Protein AF-A0A4U8USK5-F1 (afdb_monomer_lite)

Foldseek 3Di:
DVVQLVVQLVVCVVPPDDPVVSNVVSVVRVVVVCVVPPDPVVVVVVVVVVVVVVVVVCVVVVNDPDDDCVVVVVVCVVVVVVVVCLQAPVVVDDPVVNVVVCVVVVNCSLQDPNVLNVLVVTPRCPVPVPDDHDDDPVPDDDDPSVPDDSVVVD

pLDDT: mean 83.48, std 8.36, range [48.03, 92.62]

Radius of gyration: 24.92 Å; chains: 1; bounding box: 40×36×74 Å

Organism: Steinernema carpocapsae (NCBI:txid34508)

Secondary structure (DSSP, 8-state):
-HHHHHHHHHHHHTSS--HHHHHHHHHHHHHHHHHHS--HHHHHHHHHHHHHHHHHHHHHTTSS---TTHHHHHHHHHHHHHHHHHHH-GGGS-HHHHHHHHHHTTT-GGGS-THHHHTTT--GGGG-TT------GGG-PPPGGGTS-GGG--

Sequence (154 aa):
MPLLYHASECTLKRTIMPDKAIQIVSGGLSASAMMVYPSVSIAMYIMWKLIETVYLNLAAKGYLPIVRHGDILLYTLSTGYVLGNAALEPQAIRKGYWQFLCGLTGQRVPLFNRRLFDKFGFDSQKMFEDYVPKINPKYTTINPALYLPTRLLK

InterPro domains:
  IPR026749 Transmembrane protein 135 [PTHR12459] (4-109)

Structure (mmCIF, N/CA/C/O backbone):
data_AF-A0A4U8USK5-F1
#
_entry.id   AF-A0A4U8USK5-F1
#
loop_
_atom_site.group_PDB
_atom_site.id
_atom_site.type_symbol
_atom_site.label_atom_id
_atom_site.label_alt_id
_atom_site.label_comp_id
_atom_site.label_asym_id
_atom_site.label_entity_id
_atom_site.label_seq_id
_atom_site.pdbx_PDB_ins_code
_atom_site.Cartn_x
_atom_site.Cartn_y
_atom_site.Cartn_z
_atom_site.occupancy
_atom_site.B_iso_or_equiv
_atom_site.auth_seq_id
_atom_site.auth_comp_id
_atom_site.auth_asym_id
_atom_site.auth_atom_id
_atom_site.pdbx_PDB_model_num
ATOM 1 N N . MET A 1 1 ? 1.428 6.697 21.207 1.00 65.12 1 MET A N 1
ATOM 2 C CA . MET A 1 1 ? -0.027 6.427 21.202 1.00 65.12 1 MET A CA 1
ATOM 3 C C . MET A 1 1 ? -0.557 5.914 22.547 1.00 65.12 1 MET A C 1
ATOM 5 O O . MET A 1 1 ? -1.423 6.598 23.076 1.00 65.12 1 MET A O 1
ATOM 9 N N . PRO A 1 2 ? -0.044 4.829 23.171 1.00 76.38 2 PRO A N 1
ATOM 10 C CA . PRO A 1 2 ? -0.628 4.311 24.425 1.00 76.38 2 PRO A CA 1
ATOM 11 C C . PRO A 1 2 ? -0.543 5.299 25.602 1.00 76.38 2 PRO A C 1
ATOM 13 O O . PRO A 1 2 ? -1.455 5.384 26.414 1.00 76.38 2 PRO A O 1
ATOM 16 N N . LEU A 1 3 ? 0.513 6.117 25.643 1.00 83.19 3 LEU A N 1
ATOM 17 C CA . LEU A 1 3 ? 0.707 7.147 26.669 1.00 83.19 3 LEU A CA 1
ATOM 18 C C . LEU A 1 3 ? -0.387 8.232 26.635 1.00 83.19 3 LEU A C 1
ATOM 20 O O . LEU A 1 3 ? -0.905 8.611 27.677 1.00 83.19 3 LEU A O 1
ATOM 24 N N . LEU A 1 4 ? -0.783 8.684 25.438 1.00 85.56 4 LEU A N 1
ATOM 25 C CA . LEU A 1 4 ? -1.850 9.678 25.266 1.00 85.56 4 LEU A CA 1
ATOM 26 C C . LEU A 1 4 ? -3.218 9.099 25.631 1.00 85.56 4 LEU A C 1
ATOM 28 O O . LEU A 1 4 ? -4.009 9.773 26.284 1.00 85.56 4 LEU A O 1
ATOM 32 N N . TYR A 1 5 ? -3.469 7.841 25.260 1.00 88.56 5 TYR A N 1
ATOM 33 C CA . TYR A 1 5 ? -4.702 7.143 25.609 1.00 88.56 5 TYR A CA 1
ATOM 34 C C . TYR A 1 5 ? -4.871 7.051 27.130 1.00 88.56 5 TYR A C 1
ATOM 36 O O . TYR A 1 5 ? -5.841 7.581 27.666 1.00 88.56 5 TYR A O 1
ATOM 44 N N . HIS A 1 6 ? -3.884 6.506 27.846 1.00 89.69 6 HIS A N 1
ATOM 45 C CA . HIS A 1 6 ? -3.969 6.372 29.303 1.00 89.69 6 HIS A CA 1
ATOM 46 C C . HIS A 1 6 ? -3.952 7.713 30.040 1.00 89.69 6 HIS A C 1
ATOM 48 O O . HIS A 1 6 ? -4.675 7.873 31.021 1.00 89.69 6 HIS A O 1
ATOM 54 N N . ALA A 1 7 ? -3.186 8.702 29.564 1.00 89.19 7 ALA A N 1
ATOM 55 C CA . ALA A 1 7 ? -3.229 10.046 30.138 1.00 89.19 7 ALA A CA 1
ATOM 56 C C . ALA A 1 7 ? -4.630 10.664 29.996 1.00 89.19 7 ALA A C 1
ATOM 58 O O . ALA A 1 7 ? -5.165 11.215 30.960 1.00 89.19 7 ALA A O 1
ATOM 59 N N . SER A 1 8 ? -5.257 10.520 28.823 1.00 87.00 8 SER A N 1
ATOM 60 C CA . SER A 1 8 ? -6.614 11.020 28.593 1.00 87.00 8 SER A CA 1
ATOM 61 C C . SER A 1 8 ? -7.661 10.270 29.423 1.00 87.00 8 SER A C 1
ATOM 63 O O . SER A 1 8 ? -8.483 10.922 30.059 1.00 87.00 8 SER A O 1
ATOM 65 N N . GLU A 1 9 ? -7.584 8.940 29.532 1.00 87.75 9 GLU A N 1
ATOM 66 C CA . GLU A 1 9 ? -8.485 8.144 30.375 1.00 87.75 9 GLU A CA 1
ATOM 67 C C . GLU A 1 9 ? -8.376 8.499 31.858 1.00 87.75 9 GLU A C 1
ATOM 69 O O . GLU A 1 9 ? -9.397 8.727 32.498 1.00 87.75 9 GLU A O 1
ATOM 74 N N . CYS A 1 10 ? -7.164 8.589 32.415 1.00 88.75 10 CYS A N 1
ATOM 75 C CA . CYS A 1 10 ? -6.972 8.973 33.816 1.00 88.75 10 CYS A CA 1
ATOM 76 C C . CYS A 1 10 ? -7.556 10.360 34.111 1.00 88.75 10 CYS A C 1
ATOM 78 O O . CYS A 1 10 ? -8.184 10.562 35.152 1.00 88.75 10 CYS A O 1
ATOM 80 N N . THR A 1 11 ? -7.377 11.308 33.187 1.00 87.19 11 THR A N 1
ATOM 81 C CA . THR A 1 11 ? -7.910 12.670 33.329 1.00 87.19 11 THR A CA 1
ATOM 82 C C . THR A 1 11 ? -9.439 12.682 33.264 1.00 87.19 11 THR A C 1
ATOM 84 O O . THR A 1 11 ? -10.085 13.355 34.064 1.00 87.19 11 THR A O 1
ATOM 87 N N . LEU A 1 12 ? -10.029 11.898 32.357 1.00 85.44 12 LEU A N 1
ATOM 88 C CA . LEU A 1 12 ? -11.476 11.845 32.145 1.00 85.44 12 LEU A CA 1
ATOM 89 C C . LEU A 1 12 ? -12.205 10.976 33.177 1.00 85.44 12 LEU A C 1
ATOM 91 O O . LEU A 1 12 ? -13.354 11.236 33.489 1.00 85.44 12 LEU A O 1
ATOM 95 N N . LYS A 1 13 ? -11.546 9.980 33.771 1.00 87.31 13 LYS A N 1
ATOM 96 C CA . LYS A 1 13 ? -12.106 9.177 34.870 1.00 87.31 13 LYS A CA 1
ATOM 97 C C . LYS A 1 13 ? -12.155 9.939 36.195 1.00 87.31 13 LYS A C 1
ATOM 99 O O . LYS A 1 13 ? -12.893 9.572 37.103 1.00 87.31 13 LYS A O 1
ATOM 104 N N . ARG A 1 14 ? -11.379 11.023 36.303 1.00 87.69 14 ARG A N 1
ATOM 105 C CA . ARG A 1 14 ? -11.486 11.988 37.402 1.00 87.69 14 ARG A CA 1
ATOM 106 C C . ARG A 1 14 ? -12.747 12.854 37.289 1.00 87.69 14 ARG A C 1
ATOM 108 O O . ARG A 1 14 ? -13.143 13.458 38.282 1.00 87.69 14 ARG A O 1
ATOM 115 N N . THR A 1 15 ? -13.384 12.915 36.117 1.00 80.56 15 THR A N 1
ATOM 116 C CA . THR A 1 15 ? -14.704 13.532 35.943 1.00 80.56 15 THR A CA 1
ATOM 117 C C . THR A 1 15 ? -15.797 12.458 36.054 1.00 80.56 15 THR A C 1
ATOM 119 O O . THR A 1 15 ? -15.563 11.285 35.780 1.00 80.56 15 THR A O 1
ATOM 122 N N . ILE A 1 16 ? -16.998 12.825 36.516 1.00 78.94 16 ILE A N 1
ATOM 123 C CA . ILE A 1 16 ? -18.107 11.889 36.824 1.00 78.94 16 ILE A CA 1
ATOM 124 C C . ILE A 1 16 ? -18.840 11.483 35.524 1.00 78.94 16 ILE A C 1
ATOM 126 O O . ILE A 1 16 ? -20.048 11.654 35.382 1.00 78.94 16 ILE A O 1
ATOM 130 N N . MET A 1 17 ? -18.102 11.024 34.512 1.00 79.75 17 MET A N 1
ATOM 131 C CA . MET A 1 17 ? -18.661 10.574 33.233 1.00 79.75 17 MET A CA 1
ATOM 132 C C . MET A 1 17 ? -18.861 9.051 33.204 1.00 79.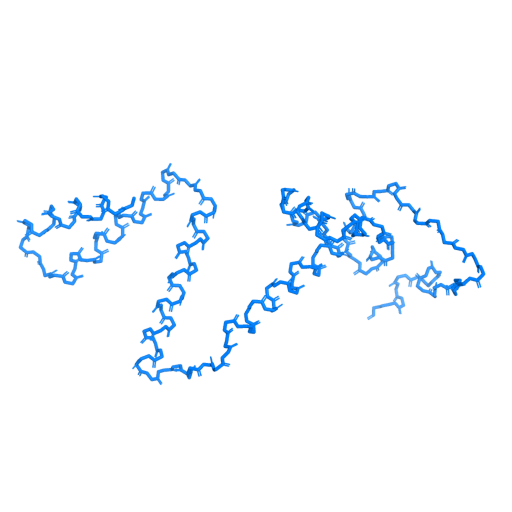75 17 MET A C 1
ATOM 134 O O . MET A 1 17 ? -18.131 8.322 33.874 1.00 79.75 17 MET A O 1
ATOM 138 N N . PRO A 1 18 ? -19.823 8.537 32.414 1.00 86.94 18 PRO A N 1
ATOM 139 C CA . PRO A 1 18 ? -19.993 7.098 32.236 1.00 86.94 18 PRO A CA 1
ATOM 140 C C . PRO A 1 18 ? -18.808 6.481 31.475 1.00 86.94 18 PRO A C 1
ATOM 142 O O . PRO A 1 18 ? -18.327 7.049 30.490 1.00 86.94 18 PRO A O 1
ATOM 145 N N . ASP A 1 19 ? -18.399 5.268 31.861 1.00 86.44 19 ASP A N 1
ATOM 146 C CA . ASP A 1 19 ? -17.198 4.590 31.335 1.00 86.44 19 ASP A CA 1
ATOM 147 C C . ASP A 1 19 ? -17.178 4.452 29.800 1.00 86.44 19 ASP A C 1
ATOM 149 O O . ASP A 1 19 ? -16.133 4.598 29.166 1.00 86.44 19 ASP A O 1
ATOM 153 N N . LYS A 1 20 ? -18.343 4.233 29.170 1.00 87.44 20 LYS A N 1
ATOM 154 C CA . LYS A 1 20 ? -18.456 4.129 27.702 1.00 87.44 20 LYS A CA 1
ATOM 155 C C . LYS A 1 20 ? -18.114 5.438 26.989 1.00 87.44 20 LYS A C 1
ATOM 157 O O . LYS A 1 20 ? -17.490 5.412 25.933 1.00 87.44 20 LYS A O 1
ATOM 162 N N . ALA A 1 21 ? -18.527 6.577 27.548 1.00 86.50 21 ALA A N 1
ATOM 163 C CA . ALA A 1 21 ? -18.225 7.882 26.965 1.00 86.50 21 ALA A CA 1
ATOM 164 C C . ALA A 1 21 ? -16.734 8.205 27.113 1.00 86.50 21 ALA A C 1
ATOM 166 O O . ALA A 1 21 ? -16.129 8.739 26.185 1.00 86.50 21 ALA A O 1
ATOM 167 N N . ILE A 1 22 ? -16.134 7.803 28.240 1.00 88.38 22 ILE A N 1
ATOM 168 C CA . ILE A 1 22 ? -14.710 8.011 28.501 1.00 88.38 22 ILE A CA 1
ATOM 169 C C . ILE A 1 22 ? -13.848 7.323 27.439 1.00 88.38 22 ILE A C 1
ATOM 171 O O . ILE A 1 22 ? -12.980 7.973 26.861 1.00 88.38 22 ILE A O 1
ATOM 175 N N . GLN A 1 23 ? -14.135 6.055 27.127 1.00 87.88 23 GLN A N 1
ATOM 176 C CA . GLN A 1 23 ? -13.393 5.274 26.125 1.00 87.88 23 GLN A CA 1
ATOM 177 C C . GLN A 1 23 ? -13.498 5.852 24.704 1.00 87.88 23 GLN A C 1
ATOM 179 O O . GLN A 1 23 ? -12.533 5.826 23.940 1.00 87.88 23 GLN A O 1
ATOM 184 N N . ILE A 1 24 ? -14.664 6.391 24.333 1.00 89.25 24 ILE A N 1
ATOM 185 C CA . ILE A 1 24 ? -14.868 6.992 23.006 1.00 89.25 24 ILE A CA 1
ATOM 186 C C . ILE A 1 24 ? -14.072 8.297 22.885 1.00 89.25 24 ILE A C 1
ATOM 188 O O . ILE A 1 24 ? -13.404 8.524 21.874 1.00 89.25 24 ILE A O 1
ATOM 192 N N . VAL A 1 25 ? -14.111 9.144 23.917 1.00 89.94 25 VAL A N 1
ATOM 193 C CA . VAL A 1 25 ? -13.413 10.437 23.918 1.00 89.94 25 VAL A CA 1
ATOM 194 C C . VAL A 1 25 ? -11.895 10.251 23.995 1.00 89.94 25 VAL A C 1
ATOM 196 O O . VAL A 1 25 ? -11.176 10.900 23.237 1.00 89.94 25 VAL A O 1
ATOM 199 N N . SER A 1 26 ? -11.394 9.343 24.840 1.00 88.44 26 SER A N 1
ATOM 200 C CA . SER A 1 26 ? -9.957 9.029 24.928 1.00 88.44 26 SER A CA 1
ATOM 201 C C . SER A 1 26 ? -9.428 8.419 23.628 1.00 88.44 26 SER A C 1
ATOM 203 O O . SER A 1 26 ? -8.369 8.815 23.130 1.00 88.44 26 SER A O 1
ATOM 205 N N . GLY A 1 27 ? -10.203 7.517 23.017 1.00 88.25 27 GLY A N 1
ATOM 206 C CA . GLY A 1 27 ? -9.923 6.960 21.697 1.00 88.25 27 GLY A CA 1
ATOM 207 C C . GLY A 1 27 ? -9.825 8.051 20.630 1.00 88.25 27 GLY A C 1
ATOM 208 O O . GLY A 1 27 ? -8.801 8.153 19.953 1.00 88.25 27 GLY A O 1
ATOM 209 N N . GLY A 1 28 ? -10.832 8.924 20.536 1.00 88.50 28 GLY A N 1
ATOM 210 C CA . GLY A 1 28 ? -10.859 10.033 19.576 1.00 88.50 28 GLY A CA 1
ATOM 211 C C . GLY A 1 28 ? -9.712 11.033 19.761 1.00 88.50 28 GLY A C 1
ATOM 212 O O . GLY A 1 28 ? -9.084 11.441 18.783 1.00 88.50 28 GLY A O 1
ATOM 213 N N . LEU A 1 29 ? -9.381 11.379 21.007 1.00 88.06 29 LEU A N 1
ATOM 214 C CA . LEU A 1 29 ? -8.297 12.312 21.326 1.00 88.06 29 LEU A CA 1
ATOM 215 C C . LEU A 1 29 ? -6.911 11.709 21.059 1.00 88.06 29 LEU A C 1
ATOM 217 O O . LEU A 1 29 ? -5.999 12.400 20.613 1.00 88.06 29 LEU A O 1
ATOM 221 N N . SER A 1 30 ? -6.741 10.405 21.280 1.00 88.19 30 SER A N 1
ATOM 222 C CA . SER A 1 30 ? -5.503 9.717 20.904 1.00 88.19 30 SER A CA 1
ATOM 223 C C . SER A 1 30 ? -5.351 9.578 19.382 1.00 88.19 30 SER A C 1
ATOM 225 O O . SER A 1 30 ? -4.234 9.660 18.872 1.00 88.19 30 SER A O 1
ATOM 227 N N . ALA A 1 31 ? -6.459 9.436 18.646 1.00 86.62 31 ALA A N 1
ATOM 228 C CA . ALA A 1 31 ? -6.460 9.363 17.188 1.00 86.62 31 ALA A CA 1
ATOM 229 C C . ALA A 1 31 ? -6.131 10.716 16.536 1.00 86.62 31 ALA A C 1
ATOM 231 O O . ALA A 1 31 ? -5.392 10.754 15.551 1.00 86.62 31 ALA A O 1
ATOM 232 N N . SER A 1 32 ? -6.603 11.834 17.101 1.00 85.94 32 SER A N 1
ATOM 233 C CA . SER A 1 32 ? -6.309 13.175 16.571 1.00 85.94 32 SER A CA 1
ATOM 234 C C . SER A 1 32 ? -4.815 13.525 16.622 1.00 85.94 32 SER A C 1
ATOM 236 O O . SER A 1 32 ? -4.328 14.265 15.768 1.00 85.94 32 SER A O 1
ATOM 238 N N . ALA A 1 33 ? -4.043 12.907 17.524 1.00 85.56 33 ALA A N 1
ATOM 239 C CA . ALA A 1 33 ? -2.587 13.045 17.567 1.00 85.56 33 ALA A CA 1
ATOM 240 C C . ALA A 1 33 ? -1.890 12.583 16.269 1.00 85.56 33 ALA A C 1
ATOM 242 O O . ALA A 1 33 ? -0.796 13.057 15.956 1.00 85.56 33 ALA A O 1
ATOM 243 N N . MET A 1 34 ? -2.522 11.711 15.471 1.00 82.88 34 MET A N 1
ATOM 244 C CA . MET A 1 34 ? -1.993 11.309 14.160 1.00 82.88 34 MET A CA 1
ATOM 245 C C . MET A 1 34 ? -2.020 12.435 13.120 1.00 82.88 34 MET A C 1
ATOM 247 O O . MET A 1 34 ? -1.245 12.373 12.168 1.00 82.88 34 MET A O 1
ATOM 251 N N . MET A 1 35 ? -2.853 13.469 13.296 1.00 83.44 35 MET A N 1
ATOM 252 C CA . MET A 1 35 ? -2.845 14.643 12.409 1.00 83.44 35 MET A CA 1
ATOM 253 C C . MET A 1 35 ? -1.593 15.504 12.618 1.00 83.44 35 MET A C 1
ATOM 255 O O . MET A 1 35 ? -1.132 16.143 11.679 1.00 83.44 35 MET A O 1
ATOM 259 N N . VAL A 1 36 ? -1.021 15.495 13.828 1.00 84.06 36 VAL A N 1
ATOM 260 C CA . VAL A 1 36 ? 0.177 16.279 14.173 1.00 84.06 36 VAL A CA 1
ATOM 261 C C . VAL A 1 36 ? 1.457 15.592 13.688 1.00 84.06 36 VAL A C 1
ATOM 263 O O . VAL A 1 36 ? 2.395 16.268 13.274 1.00 84.06 36 VAL A O 1
ATOM 266 N N . TYR A 1 37 ? 1.499 14.254 13.698 1.00 82.19 37 TYR A N 1
ATOM 267 C CA . TYR A 1 37 ? 2.646 13.480 13.209 1.00 82.19 37 TYR A CA 1
ATOM 268 C C . TYR A 1 37 ? 2.221 12.407 12.191 1.00 82.19 37 TYR A C 1
ATOM 270 O O . TYR A 1 37 ? 2.138 11.214 12.521 1.00 82.19 37 TYR A O 1
ATOM 278 N N . PRO A 1 38 ? 1.930 12.810 10.940 1.00 78.88 38 PRO A N 1
ATOM 279 C CA . PRO A 1 38 ? 1.472 11.888 9.916 1.00 78.88 38 PRO A CA 1
ATOM 280 C C . PRO A 1 38 ? 2.621 10.990 9.451 1.00 78.88 38 PRO A C 1
ATOM 282 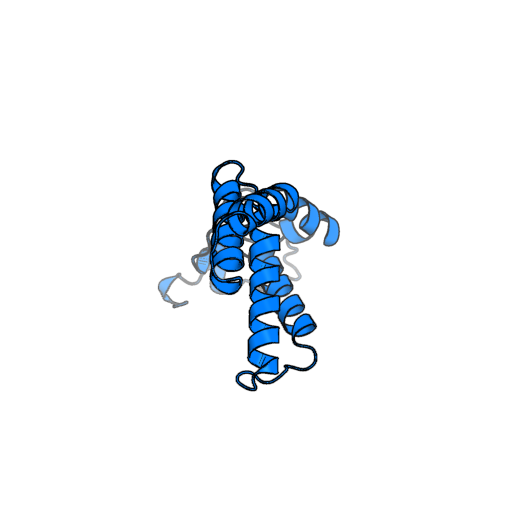O O . PRO A 1 38 ? 3.609 11.434 8.870 1.00 78.88 38 PRO A O 1
ATOM 285 N N . SER A 1 39 ? 2.467 9.687 9.668 1.00 84.50 39 SER A N 1
ATOM 286 C CA . SER A 1 39 ? 3.356 8.665 9.116 1.00 84.50 39 SER A CA 1
ATOM 287 C C . SER A 1 39 ? 2.525 7.623 8.374 1.00 84.50 39 SER A C 1
ATOM 289 O O . SER A 1 39 ? 1.738 6.890 8.970 1.00 84.50 39 SER A O 1
ATOM 291 N N . VAL A 1 40 ? 2.702 7.558 7.050 1.00 81.31 40 VAL A N 1
ATOM 292 C CA . VAL A 1 40 ? 1.893 6.706 6.156 1.00 81.31 40 VAL A CA 1
ATOM 293 C C . VAL A 1 40 ? 1.935 5.236 6.585 1.00 81.31 40 VAL A C 1
ATOM 295 O O . VAL A 1 40 ? 0.903 4.574 6.611 1.00 81.31 40 VAL A O 1
ATOM 298 N N . SER A 1 41 ? 3.107 4.739 6.994 1.00 82.12 41 SER A N 1
ATOM 299 C CA . SER A 1 41 ? 3.278 3.348 7.432 1.00 82.12 41 SER A CA 1
ATOM 300 C C . SER A 1 41 ? 2.483 3.020 8.702 1.00 82.12 41 SER A C 1
ATOM 302 O O . SER A 1 41 ? 1.844 1.974 8.776 1.00 82.12 41 SER A O 1
ATOM 304 N N . ILE A 1 42 ? 2.494 3.917 9.694 1.00 84.50 42 ILE A N 1
ATOM 305 C CA . ILE A 1 42 ? 1.757 3.730 10.953 1.00 84.50 42 ILE A CA 1
ATOM 306 C C . ILE A 1 42 ? 0.248 3.898 10.721 1.00 84.50 42 ILE A C 1
ATOM 308 O O . ILE A 1 42 ? -0.538 3.130 11.270 1.00 84.50 42 ILE A O 1
ATOM 312 N N . ALA A 1 43 ? -0.163 4.858 9.884 1.00 85.00 43 ALA A N 1
ATOM 313 C CA . ALA A 1 43 ? -1.567 5.077 9.534 1.00 85.00 43 ALA A CA 1
ATOM 314 C C . ALA A 1 43 ? -2.176 3.858 8.838 1.00 85.00 43 ALA A C 1
ATOM 316 O O . ALA A 1 43 ? -3.238 3.386 9.239 1.00 85.00 43 ALA A O 1
ATOM 317 N N . MET A 1 44 ? -1.463 3.297 7.859 1.00 84.06 44 MET A N 1
ATOM 318 C CA . MET A 1 44 ? -1.871 2.067 7.184 1.00 84.06 44 MET A CA 1
ATOM 319 C C . MET A 1 44 ? -2.001 0.898 8.171 1.00 84.06 44 MET A C 1
ATOM 321 O O . MET A 1 44 ? -2.988 0.167 8.130 1.00 84.06 44 MET A O 1
ATOM 325 N N . TYR A 1 45 ? -1.037 0.737 9.082 1.00 85.69 45 TYR A N 1
ATOM 326 C CA . TYR A 1 45 ? -1.073 -0.332 10.081 1.00 85.69 45 TYR A CA 1
ATOM 327 C C . TYR A 1 45 ? -2.288 -0.218 11.016 1.00 85.69 45 TYR A C 1
ATOM 329 O O . TYR A 1 45 ? -3.003 -1.198 11.229 1.00 85.69 45 TYR A O 1
ATOM 337 N N . ILE A 1 46 ? -2.551 0.981 11.545 1.00 87.25 46 ILE A N 1
ATOM 338 C CA . ILE A 1 46 ? -3.684 1.230 12.447 1.00 87.25 46 ILE A CA 1
ATOM 339 C C . ILE A 1 46 ? -5.015 1.029 11.716 1.00 87.25 46 ILE A C 1
ATOM 341 O O . ILE A 1 46 ? -5.908 0.376 12.255 1.00 87.25 46 ILE A O 1
ATOM 345 N N . MET A 1 47 ? -5.136 1.522 10.480 1.00 87.81 47 MET A N 1
ATOM 346 C CA . MET A 1 47 ? -6.313 1.299 9.636 1.00 87.81 47 MET A CA 1
ATOM 347 C C . MET A 1 47 ? -6.582 -0.197 9.441 1.00 87.81 47 MET A C 1
ATOM 349 O O . MET A 1 47 ? -7.714 -0.646 9.615 1.00 87.81 47 MET A O 1
ATOM 353 N N . TRP A 1 48 ? -5.548 -0.980 9.126 1.00 86.69 48 TRP A N 1
ATOM 354 C CA . TRP A 1 48 ? -5.693 -2.420 8.924 1.00 86.69 48 TRP A CA 1
ATOM 355 C C . TRP A 1 48 ? -6.130 -3.147 10.198 1.00 86.69 48 TRP A C 1
ATOM 357 O O . TRP A 1 48 ? -7.068 -3.945 10.171 1.00 86.69 48 TRP A O 1
ATOM 367 N N . LYS A 1 49 ? -5.510 -2.821 11.339 1.00 87.50 49 LYS A N 1
ATOM 368 C CA . LYS A 1 49 ? -5.910 -3.387 12.633 1.00 87.50 49 LYS A CA 1
ATOM 369 C C . LYS A 1 49 ? -7.337 -3.021 13.031 1.00 87.50 49 LYS A C 1
ATOM 371 O O . LYS A 1 49 ? -8.027 -3.843 13.637 1.00 87.50 49 LYS A O 1
ATOM 376 N N . LEU A 1 50 ? -7.795 -1.820 12.683 1.00 89.75 50 LEU A N 1
ATOM 377 C CA . LEU A 1 50 ? -9.179 -1.413 12.900 1.00 89.75 50 LEU A CA 1
ATOM 378 C C . LEU A 1 50 ? -10.134 -2.288 12.085 1.00 89.75 50 LEU A C 1
ATOM 380 O O . LEU A 1 50 ? -11.082 -2.823 12.654 1.00 89.75 50 LEU A O 1
ATOM 384 N N . ILE A 1 51 ? -9.862 -2.483 10.790 1.00 88.62 51 ILE A N 1
ATOM 385 C CA . ILE A 1 51 ? -10.681 -3.336 9.91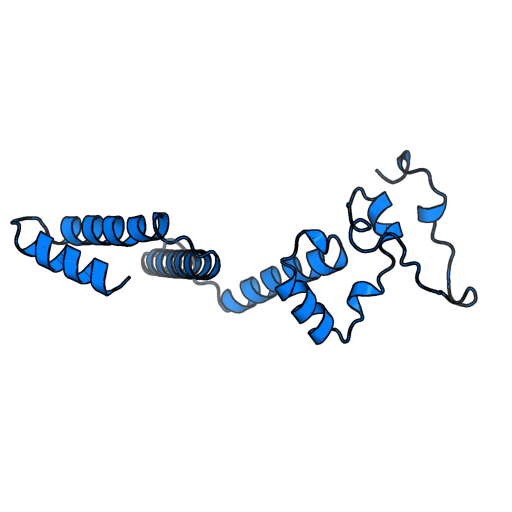3 1.00 88.62 51 ILE A CA 1
ATOM 386 C C . ILE A 1 51 ? -10.769 -4.763 10.469 1.00 88.62 51 ILE A C 1
ATOM 388 O O . ILE A 1 51 ? -11.867 -5.304 10.583 1.00 88.62 51 ILE A O 1
ATOM 392 N N . GLU A 1 52 ? -9.641 -5.346 10.881 1.00 87.88 52 GLU A N 1
ATOM 393 C CA . GLU A 1 52 ? -9.594 -6.681 11.492 1.00 87.88 52 GLU A CA 1
ATOM 394 C C . GLU A 1 52 ? -10.452 -6.758 12.766 1.00 87.88 52 GLU A C 1
ATOM 396 O O . GLU A 1 52 ? -11.264 -7.669 12.927 1.00 87.88 52 GLU A O 1
ATOM 401 N N . THR A 1 53 ? -10.334 -5.765 13.651 1.00 89.56 53 THR A N 1
ATOM 402 C CA . THR A 1 53 ? -11.085 -5.716 14.916 1.00 89.56 53 THR A CA 1
ATOM 403 C C . THR A 1 53 ? -12.588 -5.557 14.682 1.00 89.56 53 THR A C 1
ATOM 405 O O . THR A 1 53 ? -13.400 -6.187 15.362 1.00 89.56 53 THR A O 1
ATOM 408 N N . VAL A 1 54 ? -12.982 -4.722 13.717 1.00 89.44 54 VAL A N 1
ATOM 409 C CA . VAL A 1 54 ? -14.387 -4.534 13.331 1.00 89.44 54 VAL A CA 1
ATOM 410 C C . VAL A 1 54 ? -14.946 -5.824 12.737 1.00 89.44 54 VAL A C 1
ATOM 412 O O . VAL A 1 54 ? -16.013 -6.266 13.158 1.00 89.44 54 VAL A O 1
ATOM 415 N N . TYR A 1 55 ? -14.211 -6.472 11.833 1.00 86.69 55 TYR A N 1
ATOM 416 C CA . TYR A 1 55 ? -14.610 -7.745 11.239 1.00 86.69 55 TYR A CA 1
ATOM 417 C C . TYR A 1 55 ? -14.847 -8.827 12.300 1.00 86.69 55 TYR A C 1
ATOM 419 O O . TYR A 1 55 ? -15.913 -9.441 12.313 1.00 86.69 55 TYR A O 1
ATOM 427 N N . LEU A 1 56 ? -13.910 -9.010 13.238 1.00 87.56 56 LEU A N 1
ATOM 428 C CA . LEU A 1 56 ? -14.048 -9.994 14.317 1.00 87.56 56 LEU A CA 1
ATOM 429 C C . LEU A 1 56 ? -15.243 -9.688 15.230 1.00 87.56 56 LEU A C 1
ATOM 431 O O . LEU A 1 56 ? -15.993 -10.596 15.585 1.00 87.56 56 LEU A O 1
ATOM 435 N N . ASN A 1 57 ? -15.472 -8.415 15.564 1.00 90.00 57 ASN A N 1
ATOM 436 C CA . ASN A 1 57 ? -16.634 -8.005 16.355 1.00 90.00 57 ASN A CA 1
ATOM 437 C C . ASN A 1 57 ? -17.966 -8.258 15.631 1.00 90.00 57 ASN A C 1
ATOM 439 O O . ASN A 1 57 ? -18.949 -8.638 16.268 1.00 90.00 57 ASN A O 1
ATOM 443 N N . LEU A 1 58 ? -18.028 -8.035 14.316 1.00 87.75 58 LEU A N 1
ATOM 444 C CA . LEU A 1 58 ? -19.229 -8.305 13.518 1.00 87.75 58 LEU A CA 1
ATOM 445 C C . LEU A 1 58 ? -19.466 -9.808 13.343 1.00 87.75 58 LEU A C 1
ATOM 447 O O . LEU A 1 58 ? -20.612 -10.252 13.431 1.00 87.75 58 LEU A O 1
ATOM 451 N N . ALA A 1 59 ? -18.401 -10.585 13.145 1.00 88.50 59 ALA A N 1
ATOM 452 C CA . ALA A 1 59 ? -18.466 -12.039 13.068 1.00 88.50 59 ALA A CA 1
ATOM 453 C C . ALA A 1 59 ? -18.939 -12.651 14.397 1.00 88.50 59 ALA A C 1
ATOM 455 O O . ALA A 1 59 ? -19.827 -13.499 14.398 1.00 88.50 59 ALA A O 1
ATOM 456 N N . ALA A 1 60 ? -18.441 -12.157 15.538 1.00 88.81 60 ALA A N 1
ATOM 457 C CA . ALA A 1 60 ? -18.880 -12.594 16.868 1.00 88.81 60 ALA A CA 1
ATOM 458 C C . ALA A 1 60 ? -20.369 -12.306 17.137 1.00 88.81 60 ALA A C 1
ATOM 460 O O . ALA A 1 60 ? -21.029 -13.054 17.852 1.00 88.81 60 ALA A O 1
ATOM 461 N N . LYS A 1 61 ? -20.913 -11.238 16.543 1.00 92.12 61 LYS A N 1
ATOM 462 C CA . LYS A 1 61 ? -22.342 -10.895 16.609 1.00 92.12 61 LYS A CA 1
ATOM 463 C C . LYS A 1 61 ? -23.208 -11.667 15.602 1.00 92.12 61 LYS A C 1
ATOM 465 O O . LYS A 1 61 ? -24.418 -11.472 15.592 1.00 92.12 61 LYS A O 1
ATOM 470 N N . GLY A 1 62 ? -22.611 -12.511 14.756 1.00 89.44 62 GLY A N 1
ATOM 471 C CA . GLY A 1 62 ? -23.316 -13.331 13.767 1.00 89.44 62 GLY A CA 1
ATOM 472 C C . GLY A 1 62 ? -23.714 -12.609 12.474 1.00 89.44 62 GLY A C 1
ATOM 473 O O . GLY A 1 62 ? -24.422 -13.195 11.663 1.00 89.44 62 GLY A O 1
ATOM 474 N N . TYR A 1 63 ? -23.268 -11.366 12.249 1.00 88.50 63 TYR A N 1
ATOM 475 C CA . TYR A 1 63 ? -23.600 -10.615 11.025 1.00 88.50 63 TYR A CA 1
ATOM 476 C C . TYR A 1 63 ? -22.770 -11.037 9.807 1.00 88.50 63 TYR A C 1
ATOM 478 O O . TYR A 1 63 ? -23.221 -10.877 8.675 1.00 88.50 63 TYR A O 1
ATOM 486 N N . LEU A 1 64 ? -21.549 -11.537 10.023 1.00 85.69 64 LEU A N 1
ATOM 487 C CA . LEU A 1 64 ? -20.624 -11.938 8.962 1.00 85.69 64 LEU A CA 1
ATOM 488 C C . LEU A 1 64 ? -20.180 -13.393 9.163 1.00 85.69 64 LEU A C 1
ATOM 490 O O . LEU A 1 64 ? -19.821 -13.762 10.284 1.00 85.69 64 LEU A O 1
ATOM 494 N N . PRO A 1 65 ? -20.153 -14.219 8.102 1.00 85.00 65 PRO A N 1
ATOM 495 C CA . PRO A 1 65 ? -19.591 -15.559 8.182 1.00 85.00 65 PRO A CA 1
ATOM 496 C C . PRO A 1 65 ? -18.065 -15.491 8.309 1.00 85.00 65 PRO A C 1
ATOM 498 O O . PRO A 1 65 ? -17.404 -14.698 7.638 1.00 85.00 65 PRO A O 1
ATOM 501 N N . ILE A 1 66 ? -17.491 -16.361 9.142 1.00 82.00 66 ILE A N 1
ATOM 502 C CA . ILE A 1 66 ? -16.037 -16.497 9.258 1.00 82.00 66 ILE A CA 1
ATOM 503 C C . ILE A 1 66 ? -15.529 -17.215 8.007 1.00 82.00 66 ILE A C 1
ATOM 505 O O . ILE A 1 66 ? -15.720 -18.420 7.840 1.00 82.00 66 ILE A O 1
ATOM 509 N N . VAL A 1 67 ? -14.874 -16.468 7.120 1.00 81.44 67 VAL A N 1
ATOM 510 C CA . VAL A 1 67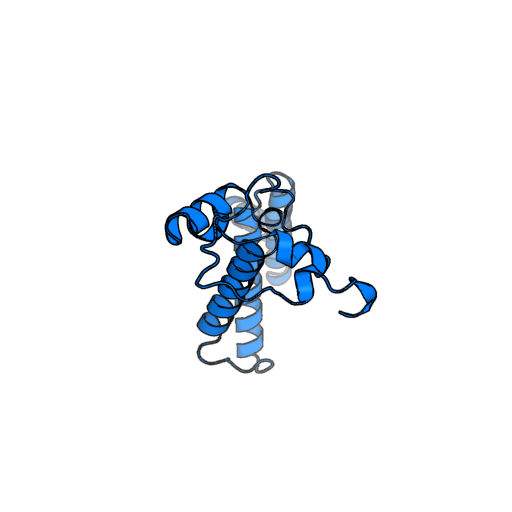 ? -14.247 -17.039 5.925 1.00 81.44 67 VAL A CA 1
ATOM 511 C C . VAL A 1 67 ? -13.021 -17.850 6.337 1.00 81.44 67 VAL A C 1
ATOM 513 O O . VAL A 1 67 ? -12.018 -17.307 6.804 1.00 81.44 67 VAL A O 1
ATOM 516 N N . ARG A 1 68 ? -13.090 -19.169 6.147 1.00 80.50 68 ARG A N 1
ATOM 517 C CA . ARG A 1 68 ? -11.948 -20.065 6.351 1.00 80.50 68 ARG A CA 1
ATOM 518 C C . ARG A 1 68 ? -10.842 -19.697 5.353 1.00 80.50 68 ARG A C 1
ATOM 520 O O . ARG A 1 68 ? -11.107 -19.634 4.158 1.00 80.50 68 ARG A O 1
ATOM 527 N N . HIS A 1 69 ? -9.621 -19.464 5.841 1.00 82.31 69 HIS A N 1
ATOM 528 C CA . HIS A 1 69 ? -8.466 -19.031 5.032 1.00 82.31 69 HIS A CA 1
ATOM 529 C C . HIS A 1 69 ? -8.630 -17.662 4.335 1.00 82.31 69 HIS A C 1
ATOM 531 O O . HIS A 1 69 ? -8.000 -17.398 3.308 1.00 82.31 69 HIS A O 1
ATOM 537 N N . GLY A 1 70 ? -9.483 -16.776 4.866 1.00 81.31 70 GLY A N 1
ATOM 538 C CA . GLY A 1 70 ? -9.684 -15.436 4.300 1.00 81.31 70 GLY A CA 1
ATOM 539 C C . GLY A 1 70 ? -8.416 -14.570 4.301 1.00 81.31 70 GLY A C 1
ATOM 540 O O . GLY A 1 70 ? -8.219 -13.765 3.396 1.00 81.31 70 GLY A O 1
ATOM 541 N N . ASP A 1 71 ? -7.525 -14.788 5.265 1.00 80.94 71 ASP A N 1
ATOM 542 C CA . ASP A 1 71 ? -6.193 -14.186 5.347 1.00 80.94 71 ASP A CA 1
ATOM 543 C C . ASP A 1 71 ? -5.324 -14.520 4.125 1.00 80.94 71 ASP A C 1
ATOM 545 O O . ASP A 1 71 ? -4.718 -13.628 3.530 1.00 80.94 71 ASP A O 1
ATOM 549 N N . ILE A 1 72 ? -5.331 -15.782 3.691 1.00 87.81 72 ILE A N 1
ATOM 550 C CA . ILE A 1 72 ? -4.585 -16.249 2.515 1.00 87.81 72 ILE A CA 1
ATOM 551 C C . ILE A 1 72 ? -5.175 -15.658 1.230 1.00 87.81 72 ILE A C 1
ATOM 553 O O . ILE A 1 72 ? -4.429 -15.210 0.356 1.00 87.81 72 ILE A O 1
ATOM 557 N N . LEU A 1 73 ? -6.504 -15.614 1.101 1.00 88.94 73 LEU A N 1
ATOM 558 C CA . LEU A 1 73 ? -7.163 -14.994 -0.056 1.00 88.94 73 LEU A CA 1
ATOM 559 C C . LEU A 1 73 ? -6.834 -13.505 -0.160 1.00 88.94 73 LEU A C 1
ATOM 561 O O . LEU A 1 73 ? -6.508 -13.000 -1.231 1.00 88.94 73 LEU A O 1
ATOM 565 N N . LEU A 1 74 ? -6.864 -12.798 0.962 1.00 85.88 74 LEU A N 1
ATOM 566 C CA . LEU A 1 74 ? -6.560 -11.376 0.979 1.00 85.88 74 LEU A CA 1
ATOM 567 C C . LEU A 1 74 ? -5.081 -11.120 0.673 1.00 85.88 74 LEU A C 1
ATOM 569 O O . LEU A 1 74 ? -4.744 -10.236 -0.119 1.00 85.88 74 LEU A O 1
ATOM 573 N N . TYR A 1 75 ? -4.191 -11.936 1.235 1.00 87.75 75 TYR A N 1
ATOM 574 C CA . TYR A 1 75 ? -2.763 -11.873 0.949 1.00 87.75 75 TYR A CA 1
ATOM 575 C C . TYR A 1 75 ? -2.450 -12.143 -0.531 1.00 87.75 75 TYR A C 1
ATOM 577 O O . TYR A 1 75 ? -1.682 -11.406 -1.150 1.00 87.75 75 TYR A O 1
ATOM 585 N N . THR A 1 76 ? -3.074 -13.159 -1.127 1.00 92.50 76 THR A N 1
ATOM 586 C CA . THR A 1 76 ? -2.868 -13.505 -2.542 1.00 92.50 76 THR A CA 1
ATOM 587 C C . THR A 1 76 ? -3.420 -12.435 -3.479 1.00 92.50 76 THR A C 1
ATOM 589 O O . THR A 1 76 ? -2.719 -12.036 -4.408 1.00 92.50 76 THR A O 1
ATOM 592 N N . LEU A 1 77 ? -4.616 -11.902 -3.212 1.00 92.62 77 LEU A N 1
ATOM 593 C CA . LEU A 1 77 ? -5.203 -10.818 -4.005 1.00 92.62 77 LEU A CA 1
ATOM 594 C C . LEU A 1 77 ? -4.388 -9.525 -3.913 1.00 92.62 77 LEU A C 1
ATOM 596 O O . LEU A 1 77 ? -4.105 -8.904 -4.935 1.00 92.62 77 LEU A O 1
ATOM 600 N N . SER A 1 78 ? -3.972 -9.132 -2.708 1.00 89.94 78 SER A N 1
ATOM 601 C CA . SER A 1 78 ? -3.153 -7.929 -2.510 1.00 89.94 78 SER A CA 1
ATOM 602 C C . SER A 1 78 ? -1.783 -8.055 -3.177 1.00 89.94 78 SER A C 1
ATOM 604 O O . SER A 1 78 ? -1.372 -7.158 -3.913 1.00 89.94 78 SER A O 1
ATOM 606 N N . THR A 1 79 ? -1.102 -9.187 -2.994 1.00 89.62 79 THR A N 1
ATOM 607 C CA . THR A 1 79 ? 0.198 -9.443 -3.628 1.00 89.62 79 THR A CA 1
ATOM 608 C C . THR A 1 79 ? 0.064 -9.514 -5.150 1.00 89.62 79 THR A C 1
ATOM 610 O O . THR A 1 79 ? 0.869 -8.916 -5.863 1.00 89.62 79 THR A O 1
ATOM 613 N N . GLY A 1 80 ? -0.984 -10.169 -5.660 1.00 92.31 80 GLY A N 1
ATOM 614 C CA . GLY A 1 80 ? -1.291 -10.232 -7.089 1.00 92.31 80 GLY A CA 1
ATOM 615 C C . GLY A 1 80 ? -1.557 -8.855 -7.696 1.00 92.31 80 GLY A C 1
ATOM 616 O O . GLY A 1 80 ? -0.988 -8.525 -8.734 1.00 92.31 80 GLY A O 1
ATOM 617 N N . TYR A 1 81 ? -2.343 -8.014 -7.020 1.00 91.81 81 TYR A N 1
ATOM 618 C CA . TYR A 1 81 ? -2.611 -6.639 -7.447 1.00 91.81 81 TYR A CA 1
ATOM 619 C C . TYR A 1 81 ? -1.334 -5.795 -7.515 1.00 91.81 81 TYR A C 1
ATOM 621 O O . TYR A 1 81 ? -1.091 -5.086 -8.492 1.00 91.81 81 TYR A O 1
ATOM 629 N N . VAL A 1 82 ? -0.483 -5.882 -6.493 1.00 90.19 82 VAL A N 1
ATOM 630 C CA . VAL A 1 82 ? 0.772 -5.125 -6.439 1.00 90.19 82 VAL A CA 1
ATOM 631 C C . VAL A 1 82 ? 1.756 -5.589 -7.519 1.00 90.19 82 VAL A C 1
ATOM 633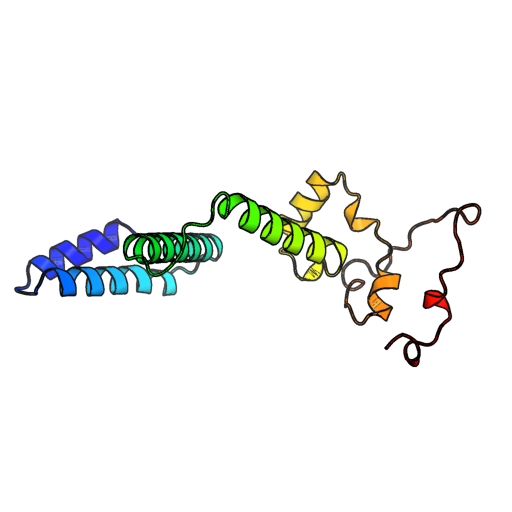 O O . VAL A 1 82 ? 2.360 -4.754 -8.191 1.00 90.19 82 VAL A O 1
ATOM 636 N N . LEU A 1 83 ? 1.890 -6.901 -7.737 1.00 89.38 83 LEU A N 1
ATOM 637 C CA . LEU A 1 83 ? 2.725 -7.448 -8.812 1.00 89.38 83 LEU A CA 1
ATOM 638 C C . LEU A 1 83 ? 2.170 -7.115 -10.204 1.00 89.38 83 LEU A C 1
ATOM 640 O O . LEU A 1 83 ? 2.946 -6.805 -11.107 1.00 89.38 83 LEU A O 1
ATOM 644 N N . GLY A 1 84 ? 0.846 -7.120 -10.370 1.00 90.06 84 GLY A N 1
ATOM 645 C CA . GLY A 1 84 ? 0.182 -6.689 -11.600 1.00 90.06 84 GLY A CA 1
ATOM 646 C C . GLY A 1 84 ? 0.500 -5.232 -11.936 1.00 90.06 84 GLY A C 1
ATOM 647 O O . GLY A 1 84 ? 0.941 -4.936 -13.045 1.00 90.06 84 GLY A O 1
ATOM 648 N N . ASN A 1 85 ? 0.393 -4.337 -10.950 1.00 90.00 85 ASN A N 1
ATOM 649 C CA . ASN A 1 85 ? 0.801 -2.939 -11.111 1.00 90.00 85 ASN A CA 1
ATOM 650 C C . ASN A 1 85 ? 2.302 -2.795 -11.384 1.00 90.00 85 ASN A C 1
ATOM 652 O O . ASN A 1 85 ? 2.695 -1.955 -12.181 1.00 90.00 85 ASN A O 1
ATOM 656 N N . ALA A 1 86 ? 3.157 -3.631 -10.789 1.00 89.31 86 ALA A N 1
ATOM 657 C CA . ALA A 1 86 ? 4.594 -3.598 -11.067 1.00 89.31 86 ALA A CA 1
ATOM 658 C C . ALA A 1 86 ? 4.918 -3.962 -12.527 1.00 89.31 86 ALA A C 1
ATOM 660 O O . ALA A 1 86 ? 5.867 -3.430 -13.112 1.00 89.31 86 ALA A O 1
ATOM 661 N N . ALA A 1 87 ? 4.136 -4.868 -13.117 1.00 87.94 87 ALA A N 1
ATOM 662 C CA . ALA A 1 87 ? 4.283 -5.261 -14.510 1.00 87.94 87 ALA A CA 1
ATOM 663 C C . ALA A 1 87 ? 3.740 -4.191 -15.473 1.00 87.94 87 ALA A C 1
ATOM 665 O O . ALA A 1 87 ? 4.439 -3.833 -16.424 1.00 87.94 87 ALA A O 1
ATOM 666 N N . LEU A 1 88 ? 2.532 -3.677 -15.209 1.00 88.81 88 LEU A N 1
ATOM 667 C CA . LEU A 1 88 ? 1.834 -2.727 -16.080 1.00 88.81 88 LEU A CA 1
ATOM 668 C C . LEU A 1 88 ? 2.294 -1.283 -15.850 1.00 88.81 88 LEU A C 1
ATOM 670 O O . LEU A 1 88 ? 2.843 -0.665 -16.754 1.00 88.81 88 LEU A O 1
ATOM 674 N N . GLU A 1 89 ? 2.131 -0.741 -14.648 1.00 88.38 89 GLU A N 1
ATOM 675 C CA . GLU A 1 89 ? 2.370 0.673 -14.336 1.00 88.38 89 GLU A CA 1
ATOM 676 C C . GLU A 1 89 ? 3.327 0.830 -13.143 1.00 88.38 89 GLU A C 1
ATOM 678 O O . GLU A 1 89 ? 2.922 1.191 -12.034 1.00 88.38 89 GLU A O 1
ATOM 683 N N . PRO A 1 90 ? 4.639 0.610 -13.345 1.00 87.06 90 PRO A N 1
ATOM 684 C CA . PRO A 1 90 ? 5.614 0.613 -12.252 1.00 87.06 90 PRO A CA 1
ATOM 685 C C . PRO A 1 90 ? 5.707 1.967 -11.527 1.00 87.06 90 PRO A C 1
ATOM 687 O O . PRO A 1 90 ? 6.137 2.031 -10.378 1.00 87.06 90 PRO A O 1
ATOM 690 N N . GLN A 1 91 ? 5.284 3.056 -12.175 1.00 86.88 91 GLN A N 1
ATOM 691 C CA . GLN A 1 91 ? 5.227 4.410 -11.612 1.00 86.88 91 GLN A CA 1
ATOM 692 C C . GLN A 1 91 ? 4.221 4.577 -10.469 1.00 86.88 91 GLN A C 1
ATOM 694 O O . GLN A 1 91 ? 4.412 5.449 -9.623 1.00 86.88 91 GLN A O 1
ATOM 699 N N . ALA A 1 92 ? 3.181 3.739 -10.419 1.00 87.50 92 ALA A N 1
ATOM 700 C CA . ALA A 1 92 ? 2.202 3.748 -9.336 1.00 87.50 92 ALA A CA 1
ATOM 701 C C . ALA A 1 92 ? 2.799 3.209 -8.021 1.00 87.50 92 ALA A C 1
ATOM 703 O O . ALA A 1 92 ? 2.245 3.411 -6.940 1.00 87.50 92 ALA A O 1
ATOM 704 N N . ILE A 1 93 ? 3.948 2.529 -8.095 1.00 88.12 93 ILE A N 1
ATOM 705 C CA . ILE A 1 93 ? 4.609 1.910 -6.952 1.00 88.12 93 ILE A CA 1
ATOM 706 C C . ILE A 1 93 ? 5.634 2.862 -6.336 1.00 88.12 93 ILE A C 1
ATOM 708 O O . ILE A 1 93 ? 6.444 3.503 -7.007 1.00 88.12 93 ILE A O 1
ATOM 712 N N . ARG A 1 94 ? 5.668 2.898 -5.001 1.00 88.00 94 ARG A N 1
ATOM 713 C CA . ARG A 1 94 ? 6.695 3.626 -4.250 1.00 88.00 94 ARG A CA 1
ATOM 714 C C . ARG A 1 94 ? 8.093 3.095 -4.597 1.00 88.00 94 ARG A C 1
ATOM 716 O O . ARG A 1 94 ? 8.359 1.906 -4.443 1.00 88.00 94 ARG A O 1
ATOM 723 N N . LYS A 1 95 ? 9.024 3.990 -4.947 1.00 86.81 95 LYS A N 1
ATOM 724 C CA . LYS A 1 95 ? 10.396 3.662 -5.402 1.00 86.81 95 LYS A CA 1
ATOM 725 C C . LYS A 1 95 ? 11.140 2.617 -4.551 1.00 86.81 95 LYS A C 1
ATOM 727 O O . LYS A 1 95 ? 11.776 1.727 -5.102 1.00 86.81 95 LYS A O 1
ATOM 732 N N . GLY A 1 96 ? 11.047 2.692 -3.221 1.00 86.38 96 GLY A N 1
ATOM 733 C CA . GLY A 1 96 ? 11.697 1.711 -2.338 1.00 86.38 96 GLY A CA 1
ATOM 734 C C . GLY A 1 96 ? 11.112 0.300 -2.469 1.00 86.38 96 GLY A C 1
ATOM 735 O O . GLY A 1 96 ? 11.843 -0.684 -2.473 1.00 86.38 96 GLY A O 1
ATOM 736 N N . TYR A 1 97 ? 9.795 0.200 -2.656 1.00 87.62 97 TYR A N 1
ATOM 737 C CA . TYR A 1 97 ? 9.127 -1.081 -2.873 1.00 87.62 97 TYR A CA 1
ATOM 738 C C . TYR A 1 97 ? 9.422 -1.643 -4.270 1.00 87.62 97 TYR A C 1
ATOM 740 O O . TYR A 1 97 ? 9.632 -2.840 -4.428 1.00 87.62 97 TYR A O 1
ATOM 748 N N . TRP A 1 98 ? 9.537 -0.771 -5.274 1.00 88.88 98 TRP A N 1
ATOM 749 C CA . TRP A 1 98 ? 9.986 -1.151 -6.614 1.00 88.88 98 TRP A CA 1
ATOM 750 C C . TRP A 1 98 ? 11.372 -1.815 -6.605 1.00 88.88 98 TRP A C 1
ATOM 752 O O . TRP A 1 98 ? 11.552 -2.873 -7.202 1.00 88.88 98 TRP A O 1
ATOM 762 N N . GLN A 1 99 ? 12.342 -1.238 -5.889 1.00 89.19 99 GLN A N 1
ATOM 763 C CA . GLN A 1 99 ? 13.682 -1.825 -5.759 1.00 89.19 99 GLN A CA 1
ATOM 764 C C . GLN A 1 99 ? 13.641 -3.208 -5.100 1.00 89.19 99 GLN A C 1
ATOM 766 O O . GLN A 1 99 ? 14.306 -4.131 -5.570 1.00 89.19 99 GLN A O 1
ATOM 771 N N . PHE A 1 100 ? 12.820 -3.366 -4.060 1.00 89.06 100 PHE A N 1
ATOM 772 C CA . PHE A 1 100 ? 12.602 -4.653 -3.406 1.00 89.06 100 PHE A CA 1
ATOM 773 C C . PHE A 1 100 ? 12.024 -5.702 -4.371 1.00 89.06 100 PHE A C 1
ATOM 775 O O . PHE A 1 100 ? 12.568 -6.801 -4.479 1.00 89.06 100 PHE A O 1
ATOM 782 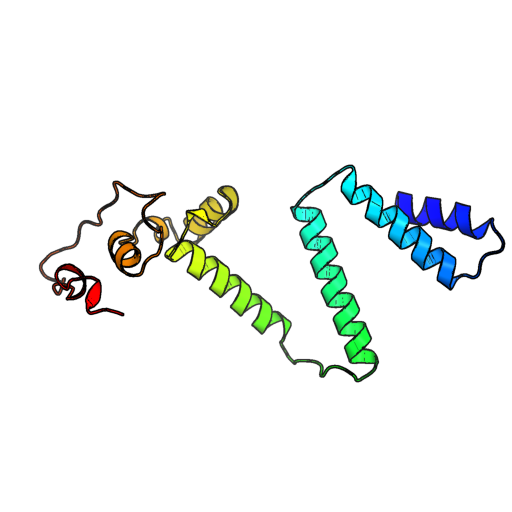N N . LEU A 1 101 ? 10.981 -5.354 -5.132 1.00 89.62 101 LEU A N 1
ATOM 783 C CA . LEU A 1 101 ? 10.381 -6.247 -6.131 1.00 89.62 101 LEU A CA 1
ATOM 784 C C . LEU A 1 101 ? 11.362 -6.630 -7.247 1.00 89.62 101 LEU A C 1
ATOM 786 O O . LEU A 1 101 ? 11.436 -7.792 -7.654 1.00 89.62 101 LEU A O 1
ATOM 790 N N . CYS A 1 102 ? 12.137 -5.666 -7.743 1.00 89.31 102 CYS A N 1
ATOM 791 C CA . CYS A 1 102 ? 13.186 -5.919 -8.727 1.00 89.31 102 CYS A CA 1
ATOM 792 C C . CYS A 1 102 ? 14.276 -6.843 -8.168 1.00 89.31 102 CYS A C 1
ATOM 794 O O . CYS A 1 102 ? 14.752 -7.717 -8.888 1.00 89.31 102 CYS A O 1
ATOM 796 N N . GLY A 1 103 ? 14.626 -6.713 -6.886 1.00 90.19 103 GLY A N 1
ATOM 797 C CA . GLY A 1 103 ? 15.526 -7.643 -6.201 1.00 90.19 103 GLY A CA 1
ATOM 798 C C . GLY A 1 103 ? 14.956 -9.062 -6.132 1.00 90.19 103 GLY A C 1
ATOM 799 O O . GLY A 1 103 ? 15.629 -10.013 -6.521 1.00 90.19 103 GLY A O 1
ATOM 800 N N . LEU A 1 104 ? 13.691 -9.199 -5.727 1.00 89.50 104 LEU A N 1
ATOM 801 C CA . LEU A 1 104 ? 13.008 -10.491 -5.577 1.00 89.50 104 LEU A CA 1
ATOM 802 C C . LEU A 1 104 ? 12.862 -11.252 -6.904 1.00 89.50 104 LEU A C 1
ATOM 804 O O . LEU A 1 104 ? 12.882 -12.478 -6.937 1.00 89.50 104 LEU A O 1
ATOM 808 N N . THR A 1 105 ? 12.751 -10.521 -8.010 1.00 88.31 105 THR A N 1
ATOM 809 C CA . THR A 1 105 ? 12.606 -11.079 -9.362 1.00 88.31 105 THR A CA 1
ATOM 810 C C . THR A 1 105 ? 13.926 -11.214 -10.119 1.00 88.31 105 THR A C 1
ATOM 812 O O . THR A 1 105 ? 13.913 -11.571 -11.296 1.00 88.31 105 THR A O 1
ATOM 815 N N . GLY A 1 106 ? 15.071 -10.913 -9.497 1.00 90.38 106 GLY A N 1
ATOM 816 C CA . GLY A 1 106 ? 16.376 -10.980 -10.160 1.00 90.38 106 GLY A CA 1
ATOM 817 C C . GLY A 1 106 ? 16.510 -9.998 -11.328 1.00 90.38 106 GLY A C 1
ATOM 818 O O . GLY A 1 106 ? 17.039 -10.356 -12.378 1.00 90.38 106 GLY A O 1
ATOM 819 N N . GLN A 1 107 ? 15.983 -8.779 -11.171 1.00 88.88 107 GLN A N 1
ATOM 820 C CA . GLN A 1 107 ? 16.001 -7.701 -12.171 1.00 88.88 107 GLN A CA 1
ATOM 821 C C . GLN A 1 107 ? 15.291 -8.054 -13.490 1.00 88.88 107 GLN A C 1
ATOM 823 O O . GLN A 1 107 ? 15.589 -7.493 -14.543 1.00 88.88 107 GLN A O 1
ATOM 828 N N . ARG A 1 108 ? 14.316 -8.972 -13.452 1.00 87.69 108 ARG A N 1
ATOM 829 C CA . ARG A 1 108 ? 13.538 -9.378 -14.637 1.00 87.69 108 ARG A CA 1
ATOM 830 C C . ARG A 1 108 ? 12.390 -8.424 -14.953 1.00 87.69 108 ARG A C 1
ATOM 832 O O . ARG A 1 108 ? 12.076 -8.232 -16.122 1.00 87.69 108 ARG A O 1
ATOM 839 N N . VAL A 1 109 ? 11.782 -7.808 -13.938 1.00 87.75 109 VAL A N 1
ATOM 840 C CA . VAL A 1 109 ? 10.620 -6.913 -14.106 1.00 87.75 109 VAL A CA 1
ATOM 841 C C . VAL A 1 109 ? 10.933 -5.720 -15.025 1.00 87.75 109 VAL A C 1
ATOM 843 O O . VAL A 1 109 ? 10.106 -5.406 -15.882 1.00 87.75 109 VAL A O 1
ATOM 846 N N . PRO A 1 110 ? 12.105 -5.057 -14.957 1.00 87.38 110 PRO A N 1
ATOM 847 C CA . PRO A 1 110 ? 12.455 -3.996 -15.901 1.00 87.38 110 PRO A CA 1
ATOM 848 C C . PRO A 1 110 ? 12.504 -4.451 -17.365 1.00 87.38 110 PRO A C 1
ATOM 850 O O . PRO A 1 110 ? 12.297 -3.621 -18.242 1.00 87.38 110 PRO A O 1
ATOM 853 N N . LEU A 1 111 ? 12.699 -5.747 -17.640 1.00 87.62 111 LEU A N 1
ATOM 854 C CA . LEU A 1 111 ? 12.915 -6.271 -18.991 1.00 87.62 111 LEU A CA 1
ATOM 855 C C . LEU A 1 111 ? 11.639 -6.416 -19.834 1.00 87.62 111 LEU A C 1
ATOM 857 O O . LEU A 1 111 ? 11.732 -6.785 -21.008 1.00 87.62 111 LEU A O 1
ATOM 861 N N . PHE A 1 112 ? 10.460 -6.158 -19.265 1.00 87.12 112 PHE A N 1
ATOM 862 C CA . PHE A 1 112 ? 9.197 -6.254 -19.993 1.00 87.12 112 PHE A CA 1
ATOM 863 C C . PHE A 1 112 ? 9.116 -5.264 -21.161 1.00 87.12 112 PHE A C 1
ATOM 865 O O . PHE A 1 112 ? 9.540 -4.111 -21.062 1.00 87.12 112 PHE A O 1
ATOM 872 N N . ASN A 1 113 ? 8.519 -5.708 -22.272 1.00 86.19 113 ASN A N 1
ATOM 873 C CA . ASN A 1 113 ? 8.276 -4.861 -23.436 1.00 86.19 113 ASN A CA 1
ATOM 874 C C . ASN A 1 113 ? 7.075 -3.933 -23.194 1.00 86.19 113 ASN A C 1
ATOM 876 O O . ASN A 1 113 ? 5.959 -4.207 -23.637 1.00 86.19 113 ASN A O 1
ATOM 880 N N . ARG A 1 114 ? 7.308 -2.831 -22.476 1.00 85.31 114 ARG A N 1
ATOM 881 C CA . ARG A 1 114 ? 6.240 -1.918 -22.043 1.00 85.31 114 ARG A CA 1
ATOM 882 C C . ARG A 1 114 ? 5.580 -1.127 -23.171 1.00 85.31 114 ARG A C 1
ATOM 884 O O . ARG A 1 114 ? 4.451 -0.687 -23.003 1.00 85.31 114 ARG A O 1
ATOM 891 N N . ARG A 1 115 ? 6.218 -1.040 -24.344 1.00 79.31 115 ARG A N 1
ATOM 892 C CA . ARG A 1 115 ? 5.645 -0.402 -25.545 1.00 79.31 115 ARG A CA 1
ATOM 893 C C . ARG A 1 115 ? 4.366 -1.075 -26.035 1.00 79.31 115 ARG A C 1
ATOM 895 O O . ARG A 1 115 ? 3.549 -0.462 -26.709 1.00 79.31 115 ARG A O 1
ATOM 902 N N . LEU A 1 116 ? 4.202 -2.361 -25.725 1.00 80.00 116 LEU A N 1
ATOM 903 C CA . LEU A 1 116 ? 3.000 -3.104 -26.091 1.00 80.00 116 LEU A CA 1
ATOM 904 C C . LEU A 1 116 ? 1.805 -2.733 -25.207 1.00 80.00 116 LEU A C 1
ATOM 906 O O . LEU A 1 116 ? 0.674 -2.816 -25.676 1.00 80.00 116 LEU A O 1
ATOM 910 N N . PHE A 1 117 ? 2.049 -2.324 -23.959 1.00 82.69 117 PHE A N 1
ATOM 911 C CA . PHE A 1 117 ? 0.993 -1.973 -23.009 1.00 82.69 117 PHE A CA 1
ATOM 912 C C . PHE A 1 117 ? 0.414 -0.579 -23.265 1.00 82.69 117 PHE A C 1
ATOM 914 O O . PHE A 1 117 ? -0.783 -0.383 -23.075 1.00 82.69 117 PHE A O 1
ATOM 921 N N . ASP A 1 118 ? 1.221 0.336 -23.803 1.00 79.12 118 ASP A N 1
ATOM 922 C CA . ASP A 1 118 ? 0.812 1.707 -24.141 1.00 79.12 118 ASP A CA 1
ATOM 923 C C . ASP A 1 118 ? -0.373 1.749 -25.124 1.00 79.12 118 ASP A C 1
ATOM 925 O O . ASP A 1 118 ? -1.294 2.554 -25.009 1.00 79.12 118 ASP A O 1
ATOM 929 N N . LYS A 1 119 ? -0.448 0.767 -26.033 1.00 77.12 119 LYS A N 1
ATOM 930 C CA . LYS A 1 119 ? -1.569 0.630 -26.980 1.00 77.12 119 LYS A CA 1
ATOM 931 C C . LYS A 1 119 ? -2.919 0.362 -26.315 1.00 77.12 119 LYS A C 1
ATOM 933 O O . LYS A 1 119 ? -3.950 0.635 -26.925 1.00 77.12 119 LYS A O 1
ATOM 938 N N . PHE A 1 120 ? -2.920 -0.173 -25.097 1.00 80.38 120 PHE A N 1
ATOM 939 C CA . PHE A 1 120 ? -4.133 -0.415 -24.315 1.00 80.38 120 PHE A CA 1
ATOM 940 C C . PHE A 1 120 ? -4.522 0.792 -23.442 1.00 80.38 120 PHE A C 1
ATOM 942 O O . PHE A 1 120 ? -5.509 0.712 -22.716 1.00 80.38 120 PHE A O 1
ATOM 949 N N . GLY A 1 121 ? -3.789 1.911 -23.536 1.00 81.06 121 GLY A N 1
ATOM 950 C CA . GLY A 1 121 ? -4.042 3.133 -22.769 1.00 81.06 121 GLY A CA 1
ATOM 951 C C . GLY A 1 121 ? -3.386 3.160 -21.387 1.00 81.06 121 GLY A C 1
ATOM 952 O O . GLY A 1 121 ? -3.822 3.937 -20.543 1.00 81.06 121 GLY A O 1
ATOM 953 N N . PHE A 1 122 ? -2.381 2.313 -21.143 1.00 82.19 122 PHE A N 1
ATOM 954 C CA . PHE A 1 122 ? -1.590 2.325 -19.908 1.00 82.19 122 PHE A CA 1
ATOM 955 C C . PHE A 1 122 ? -0.325 3.165 -20.081 1.00 82.19 122 PHE A C 1
ATOM 957 O O . PHE A 1 122 ? 0.424 2.942 -21.027 1.00 82.19 122 PHE A O 1
ATOM 964 N N . ASP A 1 123 ? 0.010 4.015 -19.108 1.00 83.12 123 ASP A N 1
ATOM 965 C CA . ASP A 1 123 ? 1.208 4.876 -19.158 1.00 83.12 123 ASP A CA 1
ATOM 966 C C . ASP A 1 123 ? 2.504 4.106 -18.801 1.00 83.12 123 ASP A C 1
ATOM 968 O O . ASP A 1 123 ? 3.398 4.599 -18.106 1.00 83.12 123 ASP A O 1
ATOM 972 N N . SER A 1 124 ? 2.632 2.853 -19.236 1.00 83.06 124 SER A N 1
ATOM 973 C CA . SER A 1 124 ? 3.679 1.918 -18.805 1.00 83.06 124 SER A CA 1
ATOM 974 C C . SER A 1 124 ? 5.102 2.378 -19.145 1.00 83.06 124 SER A C 1
ATOM 976 O O . SER A 1 124 ? 6.060 2.001 -18.466 1.00 83.06 124 SER A O 1
ATOM 978 N N . GLN A 1 125 ? 5.273 3.170 -20.206 1.00 80.50 125 GLN A N 1
ATOM 979 C CA . GLN A 1 125 ? 6.592 3.549 -20.721 1.00 80.50 125 GLN A CA 1
ATOM 980 C C . GLN A 1 125 ? 7.281 4.684 -19.960 1.00 80.50 125 GLN A C 1
ATOM 982 O O . GLN A 1 125 ? 8.497 4.798 -20.068 1.00 80.50 125 GLN A O 1
ATOM 987 N N . LYS A 1 126 ? 6.564 5.475 -19.157 1.00 83.81 126 LYS A N 1
ATOM 988 C CA . LYS A 1 126 ? 7.076 6.720 -18.552 1.00 83.81 126 LYS A CA 1
ATOM 989 C C . LYS A 1 126 ? 8.341 6.553 -17.700 1.00 83.81 126 LYS A C 1
ATOM 991 O O . LYS A 1 126 ? 9.139 7.470 -17.566 1.00 83.81 126 LYS A O 1
ATOM 996 N N . MET A 1 127 ? 8.525 5.380 -17.087 1.00 82.50 127 MET A N 1
ATOM 997 C CA . MET A 1 127 ? 9.718 5.076 -16.282 1.00 82.50 127 MET A CA 1
ATOM 998 C C . MET A 1 127 ? 10.837 4.379 -17.090 1.00 82.50 127 MET A C 1
ATOM 1000 O O . MET A 1 127 ? 11.937 4.209 -16.572 1.00 82.50 127 MET A O 1
ATOM 1004 N N . PHE A 1 128 ? 10.563 3.952 -18.331 1.00 81.31 128 PHE A N 1
ATOM 1005 C CA . PHE A 1 128 ? 11.421 3.103 -19.176 1.00 81.31 128 PHE A CA 1
ATOM 1006 C C . PHE A 1 128 ? 11.332 3.485 -20.671 1.00 81.31 128 PHE A C 1
ATOM 1008 O O . PHE A 1 128 ? 11.145 2.615 -21.524 1.00 81.31 128 PHE A O 1
ATOM 1015 N N . GLU A 1 129 ? 11.437 4.774 -21.002 1.00 74.75 129 GLU A N 1
ATOM 1016 C CA . GLU A 1 129 ? 11.199 5.286 -22.366 1.00 74.75 129 GLU A CA 1
ATOM 1017 C C . GLU A 1 129 ? 12.168 4.687 -23.415 1.00 74.75 129 GLU A C 1
ATOM 1019 O O . GLU A 1 129 ? 11.755 4.284 -24.514 1.00 74.75 129 GLU A O 1
ATOM 1024 N N . ASP A 1 130 ? 13.433 4.500 -23.028 1.00 76.75 130 ASP A N 1
ATOM 1025 C CA . ASP A 1 130 ? 14.522 4.070 -23.919 1.00 76.75 130 ASP A CA 1
ATOM 1026 C C . ASP A 1 130 ? 14.720 2.550 -24.007 1.00 76.75 130 ASP A C 1
ATOM 1028 O O . ASP A 1 130 ? 15.514 2.057 -24.813 1.00 76.75 130 ASP A O 1
ATOM 1032 N N . TYR A 1 131 ? 14.020 1.769 -23.183 1.00 83.44 131 TYR A N 1
ATOM 1033 C CA . TYR A 1 131 ? 14.252 0.330 -23.123 1.00 83.44 131 TYR A CA 1
ATOM 1034 C C . TYR A 1 131 ? 13.479 -0.415 -24.221 1.00 83.44 131 TYR A C 1
ATOM 1036 O O . TYR A 1 131 ? 12.248 -0.480 -24.217 1.00 83.44 131 TYR A O 1
ATOM 1044 N N . VAL A 1 132 ? 14.221 -1.046 -25.137 1.00 81.69 132 VAL A N 1
ATOM 1045 C CA . VAL A 1 132 ? 13.687 -1.987 -26.131 1.00 81.69 132 VAL A CA 1
ATOM 1046 C C . VAL A 1 132 ? 14.363 -3.342 -25.939 1.00 81.69 132 VAL A C 1
ATOM 1048 O O . VAL A 1 132 ? 15.588 -3.433 -26.075 1.00 81.69 132 VAL A O 1
ATOM 1051 N N . PRO A 1 133 ? 13.609 -4.415 -25.641 1.00 84.06 133 PRO A N 1
ATOM 1052 C CA . PRO A 1 133 ? 14.205 -5.734 -25.510 1.00 84.06 133 PRO A CA 1
ATOM 1053 C C . PRO A 1 133 ? 14.755 -6.199 -26.861 1.00 84.06 133 PRO A C 1
ATOM 1055 O O . PRO A 1 133 ? 14.078 -6.123 -27.887 1.00 84.06 133 PRO A O 1
ATOM 1058 N N . LYS A 1 134 ? 15.986 -6.719 -26.861 1.00 83.81 134 LYS A N 1
ATOM 1059 C CA . LYS A 1 134 ? 16.577 -7.375 -28.034 1.00 83.81 134 LYS A CA 1
ATOM 1060 C C . LYS A 1 134 ? 15.958 -8.759 -28.172 1.00 83.81 134 LYS A C 1
ATOM 1062 O O . LYS A 1 134 ? 16.278 -9.657 -27.396 1.00 83.81 134 LYS A O 1
ATOM 1067 N N . ILE A 1 135 ? 15.061 -8.921 -29.137 1.00 82.19 135 ILE A N 1
ATOM 1068 C CA . ILE A 1 135 ? 14.373 -10.191 -29.379 1.00 82.19 135 ILE A CA 1
ATOM 1069 C C . ILE A 1 135 ? 14.975 -10.869 -30.611 1.00 82.19 135 ILE A C 1
ATOM 1071 O O . ILE A 1 135 ? 15.293 -10.208 -31.597 1.00 82.19 135 ILE A O 1
ATOM 1075 N N . ASN A 1 136 ? 15.163 -12.188 -30.551 1.00 84.06 136 ASN A N 1
ATOM 1076 C CA . ASN A 1 136 ? 15.674 -12.956 -31.681 1.00 84.06 136 ASN A CA 1
ATOM 1077 C C . ASN A 1 136 ? 14.552 -13.167 -32.718 1.00 84.06 136 ASN A C 1
ATOM 1079 O O . ASN A 1 136 ? 13.573 -13.841 -32.384 1.00 84.06 136 ASN A O 1
ATOM 1083 N N . PRO A 1 137 ? 14.701 -12.675 -33.965 1.00 80.88 137 PRO A N 1
ATOM 1084 C CA . PRO A 1 137 ? 13.660 -12.759 -34.988 1.00 80.88 137 PRO A CA 1
ATOM 1085 C C . PRO A 1 137 ? 13.255 -14.199 -35.334 1.00 80.88 137 PRO A C 1
ATOM 1087 O O . PRO A 1 137 ? 12.138 -14.430 -35.786 1.00 80.88 137 PRO A O 1
ATOM 1090 N N . LYS A 1 138 ? 14.126 -15.186 -35.071 1.00 83.12 138 LYS A N 1
ATOM 1091 C CA . LYS A 1 138 ? 13.855 -16.613 -35.301 1.00 83.12 138 LYS A CA 1
ATOM 1092 C C . LYS A 1 138 ? 12.692 -17.156 -34.461 1.00 83.12 138 LYS A C 1
ATOM 1094 O O . LYS A 1 138 ? 12.043 -18.109 -34.876 1.00 83.12 138 LYS A O 1
ATOM 1099 N N . TYR A 1 139 ? 12.450 -16.579 -33.284 1.00 82.00 139 TYR A N 1
ATOM 1100 C CA . TYR A 1 139 ? 11.450 -17.064 -32.323 1.00 82.00 139 TYR A CA 1
ATOM 1101 C C . TYR A 1 139 ? 10.318 -16.058 -32.080 1.00 82.00 139 TYR A C 1
ATOM 1103 O O . TYR A 1 139 ? 9.512 -16.248 -31.173 1.00 82.00 139 TYR A O 1
ATOM 1111 N N . THR A 1 140 ? 10.249 -14.978 -32.863 1.00 75.12 140 THR A N 1
ATOM 1112 C CA . THR A 1 140 ? 9.194 -13.967 -32.736 1.00 75.12 140 THR A CA 1
ATOM 1113 C C . THR A 1 140 ? 8.181 -14.080 -33.853 1.00 75.12 140 THR A C 1
ATOM 1115 O O . THR A 1 140 ? 8.516 -13.915 -35.023 1.00 75.12 140 THR A O 1
ATOM 1118 N N . THR A 1 141 ? 6.917 -14.247 -33.489 1.00 71.25 141 THR A N 1
ATOM 1119 C CA . THR A 1 141 ? 5.795 -13.939 -34.375 1.00 71.25 141 THR A CA 1
ATOM 1120 C C . THR A 1 141 ? 5.552 -12.431 -34.371 1.00 71.25 141 THR A C 1
ATOM 1122 O O . THR A 1 141 ? 5.591 -11.801 -33.310 1.00 71.25 141 THR A O 1
ATOM 1125 N N . ILE A 1 142 ? 5.282 -11.835 -35.535 1.00 68.50 142 ILE A N 1
ATOM 1126 C CA . ILE A 1 142 ? 4.895 -10.420 -35.615 1.00 68.50 142 ILE A CA 1
ATOM 1127 C C . ILE A 1 142 ? 3.576 -10.258 -34.854 1.00 68.50 142 ILE A C 1
ATOM 1129 O O . ILE A 1 142 ? 2.570 -10.863 -35.218 1.00 68.50 142 ILE A O 1
ATOM 1133 N N . ASN A 1 143 ? 3.579 -9.455 -33.789 1.00 67.88 143 ASN A N 1
ATOM 1134 C CA . ASN A 1 143 ? 2.364 -9.184 -33.032 1.00 67.88 143 ASN A CA 1
ATOM 1135 C C . ASN A 1 143 ? 1.395 -8.367 -33.913 1.00 67.88 143 ASN A C 1
ATOM 1137 O O . ASN A 1 143 ? 1.768 -7.266 -34.327 1.00 67.88 143 ASN A O 1
ATOM 1141 N N . PRO A 1 144 ? 0.164 -8.842 -34.186 1.00 62.22 144 PRO A N 1
ATOM 1142 C CA . PRO A 1 144 ? -0.820 -8.084 -34.955 1.00 62.22 144 PRO A CA 1
ATOM 1143 C C . PRO A 1 144 ? -1.152 -6.725 -34.341 1.00 62.22 144 PRO A C 1
ATOM 1145 O O . PRO A 1 144 ? -1.350 -5.744 -35.056 1.00 62.22 144 PRO A O 1
ATOM 1148 N N . ALA A 1 145 ? -1.082 -6.616 -33.014 1.00 60.69 145 ALA A N 1
ATOM 1149 C CA . ALA A 1 145 ? -1.253 -5.349 -32.320 1.00 60.69 145 ALA A CA 1
ATOM 1150 C C . ALA A 1 145 ? -0.176 -4.310 -32.679 1.00 60.69 145 ALA A C 1
ATOM 1152 O O . ALA A 1 145 ? -0.374 -3.137 -32.386 1.00 60.69 145 ALA A O 1
ATOM 1153 N N . LEU A 1 146 ? 0.955 -4.676 -33.306 1.00 62.41 146 LEU A N 1
ATOM 1154 C CA . LEU A 1 146 ? 1.999 -3.721 -33.699 1.00 62.41 146 LEU A CA 1
ATOM 1155 C C . LEU A 1 146 ? 1.584 -2.851 -34.899 1.00 62.41 146 LEU A C 1
ATOM 1157 O O . LEU A 1 146 ? 1.939 -1.674 -34.912 1.00 62.41 146 LEU A O 1
ATOM 1161 N N . TYR A 1 147 ? 0.812 -3.402 -35.843 1.00 62.78 147 TYR A N 1
ATOM 1162 C CA . TYR A 1 147 ? 0.416 -2.752 -37.103 1.00 62.78 147 TYR A CA 1
ATOM 1163 C C . TYR A 1 147 ? -1.094 -2.504 -37.239 1.00 62.78 147 TYR A C 1
ATOM 1165 O O . TYR A 1 147 ? -1.510 -1.790 -38.150 1.00 62.78 147 TYR A O 1
ATOM 1173 N N . LEU A 1 148 ? -1.925 -3.054 -36.348 1.00 58.59 148 LEU A N 1
ATOM 1174 C CA . LEU A 1 148 ? -3.345 -2.714 -36.307 1.00 58.59 148 LEU A CA 1
ATOM 1175 C C . LEU A 1 148 ? -3.543 -1.303 -35.718 1.00 58.59 148 LEU A C 1
ATOM 1177 O O . LEU A 1 148 ? -2.985 -0.999 -34.658 1.00 58.59 148 LEU A O 1
ATOM 1181 N N . PRO A 1 149 ? -4.334 -0.432 -36.372 1.00 59.31 149 PRO A N 1
ATOM 1182 C CA . PRO A 1 149 ? -4.694 0.862 -35.813 1.00 59.31 149 PRO A CA 1
ATOM 1183 C C . PRO A 1 149 ? -5.510 0.668 -34.531 1.00 59.31 149 PRO A C 1
ATOM 1185 O O . PRO A 1 149 ? -6.413 -0.167 -34.474 1.00 59.31 149 PRO A O 1
ATOM 1188 N N . THR A 1 150 ? -5.234 1.487 -33.514 1.00 59.34 150 THR A N 1
ATOM 1189 C CA . THR A 1 150 ? -5.801 1.418 -32.150 1.00 59.34 150 THR A CA 1
ATOM 1190 C C . THR A 1 150 ? -7.336 1.423 -32.108 1.00 59.34 150 THR A C 1
ATOM 1192 O O . THR A 1 150 ? -7.935 1.013 -31.123 1.00 59.34 150 THR A O 1
ATOM 1195 N N . ARG A 1 151 ? -7.989 1.846 -33.198 1.00 58.34 151 ARG A N 1
ATOM 1196 C CA . ARG A 1 151 ? -9.449 1.869 -33.372 1.00 58.34 151 ARG A CA 1
ATOM 1197 C C . ARG A 1 151 ? -10.092 0.481 -33.509 1.00 58.34 151 ARG A C 1
ATOM 1199 O O . ARG A 1 151 ? -11.292 0.382 -33.304 1.00 58.34 151 ARG A O 1
ATOM 1206 N N . LEU A 1 152 ? -9.326 -0.553 -33.873 1.00 55.84 152 LEU A N 1
ATOM 1207 C CA . LEU A 1 152 ? -9.817 -1.929 -34.078 1.00 55.84 152 LEU A CA 1
ATOM 1208 C C . LEU A 1 152 ? -9.661 -2.836 -32.842 1.00 55.84 152 LEU A C 1
ATOM 1210 O O . LEU A 1 152 ? -10.055 -3.995 -32.890 1.00 55.84 152 LEU A O 1
ATOM 1214 N N . LEU A 1 153 ? -9.048 -2.336 -31.764 1.00 56.38 153 LEU A N 1
ATOM 1215 C CA . LEU A 1 153 ? -8.773 -3.087 -30.527 1.00 56.38 153 LEU A CA 1
ATOM 1216 C C . LEU A 1 153 ? -9.726 -2.723 -29.374 1.00 56.38 153 LEU A C 1
ATOM 1218 O O . LEU A 1 153 ? -9.504 -3.153 -28.244 1.00 56.38 153 LEU A O 1
ATOM 1222 N N . LYS A 1 154 ? -10.748 -1.911 -29.651 1.00 48.03 154 LYS A N 1
ATOM 1223 C CA . LYS A 1 154 ? -11.757 -1.443 -28.699 1.00 48.03 154 LYS A CA 1
ATOM 1224 C C . LYS A 1 154 ? -13.106 -2.054 -29.048 1.00 48.03 154 LYS A C 1
ATOM 1226 O O . LYS A 1 154 ? -13.844 -2.380 -28.097 1.00 48.03 154 LYS A O 1
#